Protein AF-A0A9X4EEG0-F1 (afdb_monomer_lite)

Radius of gyration: 18.83 Å; chains: 1; bounding box: 45×30×49 Å

Secondary structure (DSSP, 8-state):
------------HHHHHHHHHHHHTSTT---HHHHHHHHHHHHHHHHHHHHHHHHHHHHHHHHHHTT-S-HHHHHHHHHHHHHHHHHHHHHHHHHHHHTT---

pLDDT: mean 79.24, std 13.48, range [41.09, 96.94]

Sequence (103 aa):
MKKTENFNMRVSPEFTATIDDWRRHQRDIPARAEAIRRLVELALLAEETLPITAQASDFLRKIEKAGLLADALKAEARAIVDAIARLEKALQAVHGAQEGLPD

Foldseek 3Di:
DPDDDDDDDDDDPVVQVVLQVVLVPDPVSDDSVVSVVVVVVVLVVLVVCLVVLVVLLVVLVVCVVVVNDDPVVNVVSVVSNVVSVVSVVVNVVVVVVVVPDDD

Structure (mmCIF, N/CA/C/O backbone):
data_AF-A0A9X4EEG0-F1
#
_entry.id   AF-A0A9X4EEG0-F1
#
loop_
_atom_site.group_PDB
_atom_site.id
_atom_site.type_symbol
_atom_site.label_atom_id
_atom_site.label_alt_id
_atom_site.label_comp_id
_atom_site.label_asym_id
_atom_site.label_entity_id
_atom_site.label_seq_id
_atom_site.pdbx_PDB_ins_code
_atom_site.Cartn_x
_atom_site.Cartn_y
_atom_site.Cartn_z
_atom_site.occupancy
_atom_site.B_iso_or_equiv
_atom_site.auth_seq_id
_atom_site.auth_comp_id
_atom_site.auth_asym_id
_atom_site.auth_atom_id
_atom_site.pdbx_PDB_model_num
ATOM 1 N N . MET A 1 1 ? -7.381 18.031 -21.402 1.00 51.22 1 MET A N 1
ATOM 2 C CA . MET A 1 1 ? -6.410 17.027 -20.906 1.00 51.22 1 MET A CA 1
ATOM 3 C C . MET A 1 1 ? -5.575 17.663 -19.809 1.00 51.22 1 MET A C 1
ATOM 5 O O . MET A 1 1 ? -5.118 18.780 -20.017 1.00 51.22 1 MET A O 1
ATOM 9 N N . LYS A 1 2 ? -5.396 17.004 -18.654 1.00 74.75 2 LYS A N 1
ATOM 10 C CA . LYS A 1 2 ? -4.379 17.434 -17.675 1.00 74.75 2 LYS A CA 1
ATOM 11 C C . LYS A 1 2 ? -2.994 17.290 -18.321 1.00 74.75 2 LYS A C 1
ATOM 13 O O . LYS A 1 2 ? -2.770 16.334 -19.061 1.00 74.75 2 LYS A O 1
ATOM 18 N N . LYS A 1 3 ? -2.103 18.254 -18.085 1.00 83.00 3 LYS A N 1
ATOM 19 C CA . LYS A 1 3 ? -0.733 18.244 -18.617 1.00 83.00 3 LYS A CA 1
ATOM 20 C C . LYS A 1 3 ? 0.032 17.057 -18.018 1.00 83.00 3 LYS A C 1
ATOM 22 O O . LYS A 1 3 ? -0.015 16.854 -16.809 1.00 83.00 3 LYS A O 1
ATOM 27 N N . THR A 1 4 ? 0.708 16.282 -18.860 1.00 85.50 4 THR A N 1
ATOM 28 C CA . THR A 1 4 ? 1.622 15.207 -18.449 1.00 85.50 4 THR A CA 1
ATOM 29 C C . THR A 1 4 ? 3.061 15.654 -18.661 1.00 85.50 4 THR A C 1
ATOM 31 O O . THR A 1 4 ? 3.344 16.349 -19.637 1.00 85.50 4 THR A O 1
ATOM 34 N N . GLU A 1 5 ? 3.967 15.238 -17.782 1.00 89.38 5 GLU A N 1
ATOM 35 C CA . GLU A 1 5 ? 5.389 15.583 -17.858 1.00 89.38 5 GLU A CA 1
ATOM 36 C C . GLU A 1 5 ? 6.254 14.318 -17.856 1.00 89.38 5 GLU A C 1
ATOM 38 O O . GLU A 1 5 ? 5.896 13.311 -17.241 1.00 89.38 5 GLU A O 1
ATOM 43 N N . ASN A 1 6 ? 7.377 14.361 -18.581 1.00 89.81 6 ASN A N 1
ATOM 44 C CA . ASN A 1 6 ? 8.328 13.254 -18.630 1.00 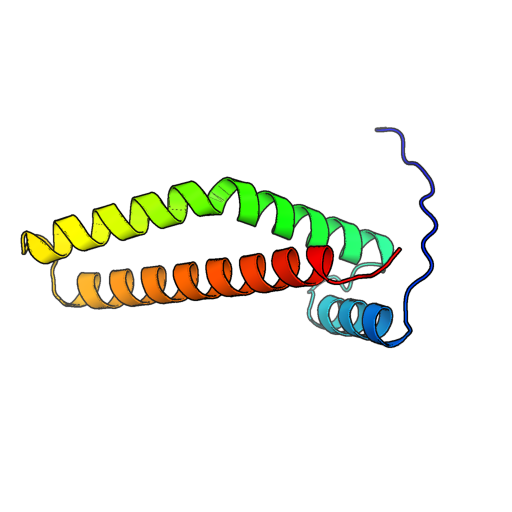89.81 6 ASN A CA 1
ATOM 45 C C . ASN A 1 6 ? 9.212 13.287 -17.383 1.00 89.81 6 ASN A C 1
ATOM 47 O O . ASN A 1 6 ? 9.897 14.277 -17.134 1.00 89.81 6 ASN A O 1
ATOM 51 N N . PHE A 1 7 ? 9.235 12.180 -16.647 1.00 86.81 7 PHE A N 1
ATOM 52 C CA . PHE A 1 7 ? 10.063 11.997 -15.461 1.00 86.81 7 PHE A CA 1
ATOM 53 C C . PHE A 1 7 ? 11.042 10.845 -15.699 1.00 86.81 7 PHE A C 1
ATOM 55 O O . PHE A 1 7 ? 10.628 9.703 -15.896 1.00 86.81 7 PHE A O 1
ATOM 62 N N . ASN A 1 8 ? 12.340 11.153 -15.697 1.00 91.88 8 ASN A N 1
ATOM 63 C CA . ASN A 1 8 ? 13.408 10.173 -15.873 1.00 91.88 8 ASN A CA 1
ATOM 64 C C . ASN A 1 8 ? 14.100 9.923 -14.534 1.00 91.88 8 ASN A C 1
ATOM 66 O O . ASN A 1 8 ? 14.525 10.866 -13.873 1.00 91.88 8 ASN A O 1
ATOM 70 N N . MET A 1 9 ? 14.264 8.653 -14.171 1.00 90.44 9 MET A N 1
ATOM 71 C CA . MET A 1 9 ? 14.897 8.242 -12.921 1.00 90.44 9 MET A CA 1
ATOM 72 C C . MET A 1 9 ? 15.847 7.073 -13.179 1.00 90.44 9 MET A C 1
ATOM 74 O O . MET A 1 9 ? 15.517 6.153 -13.930 1.00 90.44 9 MET A O 1
ATOM 78 N N . ARG A 1 10 ? 17.026 7.105 -12.550 1.00 94.56 10 ARG A N 1
ATOM 79 C CA . ARG A 1 10 ? 17.934 5.955 -12.491 1.00 94.56 10 ARG A CA 1
ATOM 80 C C . ARG A 1 10 ? 17.608 5.145 -11.248 1.00 94.56 10 ARG A C 1
ATOM 82 O O . ARG A 1 10 ? 17.520 5.699 -10.162 1.00 94.56 10 ARG A O 1
ATOM 89 N N . VAL A 1 11 ? 17.433 3.847 -11.429 1.00 93.50 11 VAL A N 1
ATOM 90 C CA . VAL A 1 11 ? 17.070 2.904 -10.372 1.00 93.50 11 VAL A CA 1
ATOM 91 C C . VAL A 1 11 ? 17.827 1.607 -10.568 1.00 93.50 11 VAL A C 1
ATOM 93 O O . VAL A 1 11 ? 18.312 1.325 -11.667 1.00 93.50 11 VAL A O 1
ATOM 96 N N . SER A 1 12 ? 17.917 0.819 -9.504 1.00 96.44 12 SER A N 1
ATOM 97 C CA . SER A 1 12 ? 18.527 -0.498 -9.584 1.00 96.44 12 SER A CA 1
ATOM 98 C C . SER A 1 12 ? 17.637 -1.478 -10.373 1.00 96.44 12 SER A C 1
ATOM 100 O O . SER A 1 12 ? 16.412 -1.294 -10.447 1.00 96.44 12 SER A O 1
ATOM 102 N N . PRO A 1 13 ? 18.219 -2.538 -10.959 1.00 95.38 13 PRO A N 1
ATOM 103 C CA . PRO A 1 13 ? 17.447 -3.603 -11.594 1.00 95.38 13 PRO A CA 1
ATOM 104 C C . PRO A 1 13 ? 16.429 -4.249 -10.642 1.00 95.38 13 PRO A C 1
ATOM 106 O O . PRO A 1 13 ? 15.297 -4.521 -11.040 1.00 95.38 13 PRO A O 1
ATOM 109 N N . GLU A 1 14 ? 16.785 -4.425 -9.371 1.00 96.62 14 GLU A N 1
ATOM 110 C CA . GLU A 1 14 ? 15.947 -5.056 -8.342 1.00 96.62 14 GLU A CA 1
ATOM 111 C C . GLU A 1 14 ? 14.696 -4.223 -8.043 1.00 96.62 14 GLU A C 1
ATOM 113 O O . GLU A 1 14 ? 13.594 -4.763 -7.908 1.00 96.62 14 GLU A O 1
ATOM 118 N N . PHE A 1 15 ? 14.833 -2.895 -8.013 1.00 94.56 15 PHE A N 1
ATOM 119 C CA . PHE A 1 15 ? 13.688 -1.996 -7.892 1.00 94.56 15 PHE A CA 1
ATOM 120 C C . PHE A 1 15 ? 12.727 -2.166 -9.076 1.00 94.56 15 PHE A C 1
ATOM 122 O O . PHE A 1 15 ? 11.515 -2.299 -8.892 1.00 94.56 15 PHE A O 1
ATOM 129 N N . THR A 1 16 ? 13.256 -2.230 -10.304 1.00 95.25 16 THR A N 1
ATOM 130 C CA . THR A 1 16 ? 12.409 -2.443 -11.489 1.00 95.25 16 THR A CA 1
ATOM 131 C C . THR A 1 16 ? 11.738 -3.813 -11.493 1.00 95.25 16 THR A C 1
ATOM 133 O O . THR A 1 16 ? 10.561 -3.896 -11.846 1.00 95.25 16 THR A O 1
ATOM 136 N N . ALA A 1 17 ? 12.437 -4.856 -11.038 1.00 95.94 17 ALA A N 1
ATOM 137 C CA . ALA A 1 17 ? 11.878 -6.193 -10.880 1.00 95.94 17 ALA A CA 1
ATOM 138 C C . ALA A 1 17 ? 10.722 -6.192 -9.874 1.00 95.94 17 ALA A C 1
ATOM 140 O O . ALA A 1 17 ? 9.660 -6.723 -10.170 1.00 95.94 17 ALA A O 1
ATOM 141 N N . THR A 1 18 ? 10.866 -5.496 -8.745 1.00 96.50 18 THR A N 1
ATOM 142 C CA . THR A 1 18 ? 9.812 -5.387 -7.722 1.00 96.50 18 THR A CA 1
ATOM 143 C C . THR A 1 18 ? 8.518 -4.782 -8.288 1.00 96.50 18 THR A C 1
ATOM 145 O O . THR A 1 18 ? 7.424 -5.301 -8.055 1.00 96.50 18 THR A O 1
ATOM 148 N N . ILE A 1 19 ? 8.625 -3.715 -9.090 1.00 96.06 19 ILE A N 1
ATOM 149 C CA . ILE A 1 19 ? 7.464 -3.111 -9.770 1.00 96.06 19 ILE A CA 1
ATOM 150 C C . ILE A 1 19 ? 6.875 -4.075 -10.803 1.00 96.06 19 ILE A C 1
ATOM 152 O O . ILE A 1 19 ? 5.653 -4.209 -10.917 1.00 96.06 19 ILE A O 1
ATOM 156 N N . ASP A 1 20 ? 7.734 -4.743 -11.573 1.00 96.31 20 ASP A N 1
ATOM 157 C CA . ASP A 1 20 ? 7.301 -5.688 -12.595 1.00 96.31 20 ASP A CA 1
ATOM 158 C C . ASP A 1 20 ? 6.636 -6.930 -11.980 1.00 96.31 20 ASP A C 1
ATOM 160 O O . ASP A 1 20 ? 5.736 -7.506 -12.589 1.00 96.31 20 ASP A O 1
ATOM 164 N N . ASP A 1 21 ? 7.020 -7.339 -10.778 1.00 96.94 21 ASP A N 1
ATOM 165 C CA . ASP A 1 21 ? 6.388 -8.423 -10.030 1.00 96.94 21 ASP A CA 1
ATOM 166 C C . ASP A 1 21 ? 5.010 -7.994 -9.533 1.00 96.94 21 ASP A C 1
ATOM 168 O O . ASP A 1 21 ? 4.021 -8.691 -9.761 1.00 96.94 21 ASP A O 1
ATOM 172 N N . TRP A 1 22 ? 4.906 -6.805 -8.936 1.00 96.38 22 TRP A N 1
ATOM 173 C CA . TRP A 1 22 ? 3.626 -6.262 -8.486 1.00 96.38 22 TRP A CA 1
ATOM 174 C C . TRP A 1 22 ? 2.624 -6.099 -9.637 1.00 96.38 22 TRP A C 1
ATOM 176 O O . TRP A 1 22 ? 1.464 -6.505 -9.513 1.00 96.38 22 TRP A O 1
ATOM 186 N N . ARG A 1 23 ? 3.062 -5.564 -10.789 1.00 96.44 23 ARG A N 1
ATOM 187 C CA . ARG A 1 23 ? 2.166 -5.307 -11.930 1.00 96.44 23 ARG A CA 1
ATOM 188 C C . ARG A 1 23 ? 1.606 -6.600 -12.543 1.00 96.44 23 ARG A C 1
ATOM 190 O O . ARG A 1 23 ? 0.498 -6.576 -13.068 1.00 96.44 23 ARG A O 1
ATOM 197 N N . ARG A 1 24 ? 2.341 -7.723 -12.473 1.00 95.25 24 ARG A N 1
ATOM 198 C CA . ARG A 1 24 ? 1.903 -9.037 -12.998 1.00 95.25 24 ARG A CA 1
ATOM 199 C C . ARG A 1 24 ? 0.699 -9.611 -12.258 1.00 95.25 24 ARG A C 1
ATOM 201 O O . ARG A 1 24 ? -0.025 -10.417 -12.828 1.00 95.25 24 ARG A O 1
ATOM 208 N N . HIS A 1 25 ? 0.476 -9.177 -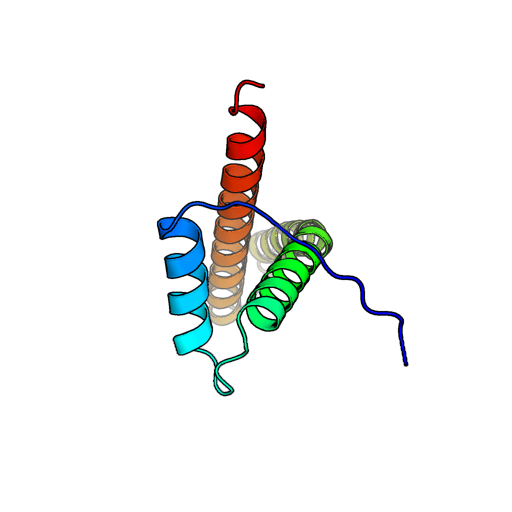11.023 1.00 93.38 25 HIS A N 1
ATOM 209 C CA . HIS A 1 25 ? -0.663 -9.598 -10.211 1.00 93.38 25 HIS A CA 1
ATOM 210 C C . HIS A 1 25 ? -1.886 -8.680 -10.374 1.00 93.38 25 HIS A C 1
ATOM 212 O O . HIS A 1 25 ? -2.930 -8.940 -9.781 1.00 93.38 25 HIS A O 1
ATOM 218 N N . GLN A 1 26 ? -1.781 -7.612 -11.172 1.00 92.31 26 GLN A N 1
ATOM 219 C CA . GLN A 1 26 ? -2.896 -6.706 -11.436 1.00 92.31 26 GLN A CA 1
ATOM 220 C C . GLN A 1 26 ? -3.742 -7.232 -12.591 1.00 92.31 26 GLN A C 1
ATOM 222 O O . GLN A 1 26 ? -3.216 -7.721 -13.589 1.00 92.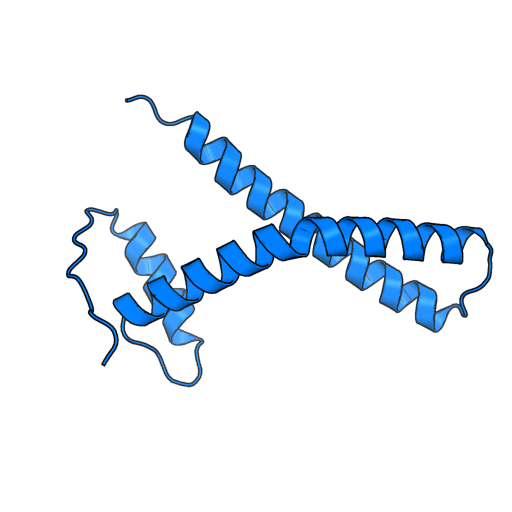31 26 GLN A O 1
ATOM 227 N N . ARG A 1 27 ? -5.062 -7.068 -12.485 1.00 90.12 27 ARG A N 1
ATOM 228 C CA . ARG A 1 27 ? -6.028 -7.563 -13.477 1.00 90.12 27 ARG A CA 1
ATOM 229 C C . ARG A 1 27 ? -5.756 -7.054 -14.898 1.00 90.12 27 ARG A C 1
ATOM 231 O O . ARG A 1 27 ? -6.002 -7.780 -15.854 1.00 90.12 27 ARG A O 1
ATOM 238 N N . ASP A 1 28 ? -5.301 -5.813 -15.027 1.00 92.00 28 ASP A N 1
ATOM 239 C CA . ASP A 1 28 ? -5.057 -5.126 -16.297 1.00 92.00 28 ASP A CA 1
ATOM 240 C C . ASP A 1 28 ? -3.576 -5.074 -16.704 1.00 92.00 28 ASP A C 1
ATOM 242 O O . ASP A 1 28 ? -3.277 -4.587 -17.790 1.00 92.00 28 ASP A O 1
ATOM 246 N N . ILE A 1 29 ? -2.664 -5.578 -15.860 1.00 94.75 29 ILE A N 1
ATOM 247 C CA . ILE A 1 29 ? -1.201 -5.569 -16.049 1.00 94.75 29 ILE A CA 1
ATOM 248 C C . ILE A 1 29 ? -0.706 -4.201 -16.570 1.00 94.75 29 ILE A C 1
ATOM 250 O O . ILE A 1 29 ? -0.317 -4.067 -17.735 1.00 94.75 29 ILE A O 1
ATOM 254 N N . PRO A 1 30 ? -0.721 -3.155 -15.725 1.00 94.69 30 PRO A N 1
ATOM 255 C CA . PRO A 1 30 ? -0.452 -1.794 -16.167 1.00 94.69 30 PRO A CA 1
ATOM 256 C C . PRO A 1 30 ? 0.978 -1.626 -16.698 1.00 94.69 30 PRO A C 1
ATOM 258 O O . PRO A 1 30 ? 1.916 -2.314 -16.284 1.00 94.69 30 PRO A O 1
ATOM 261 N N . ALA A 1 31 ? 1.166 -0.642 -17.581 1.00 95.31 31 ALA A N 1
ATOM 262 C CA . ALA A 1 31 ? 2.499 -0.198 -17.982 1.00 95.31 31 ALA A CA 1
ATOM 263 C C . ALA A 1 31 ? 3.297 0.285 -16.759 1.00 95.31 31 ALA A C 1
ATOM 265 O O . ALA A 1 31 ? 2.726 0.785 -15.794 1.00 95.31 31 ALA A O 1
ATOM 266 N N . ARG A 1 32 ? 4.632 0.204 -16.806 1.00 93.88 32 ARG A N 1
ATOM 267 C CA . ARG A 1 32 ? 5.486 0.500 -15.640 1.00 93.88 32 ARG A CA 1
ATOM 268 C C . ARG A 1 32 ? 5.253 1.895 -15.046 1.00 93.88 32 ARG A C 1
ATOM 270 O O . ARG A 1 32 ? 5.168 2.024 -13.833 1.00 93.88 32 ARG A O 1
ATOM 277 N N . ALA A 1 33 ? 5.101 2.920 -15.885 1.00 93.25 33 ALA A N 1
ATOM 278 C CA . ALA A 1 33 ? 4.815 4.281 -15.422 1.00 93.25 33 ALA A CA 1
ATO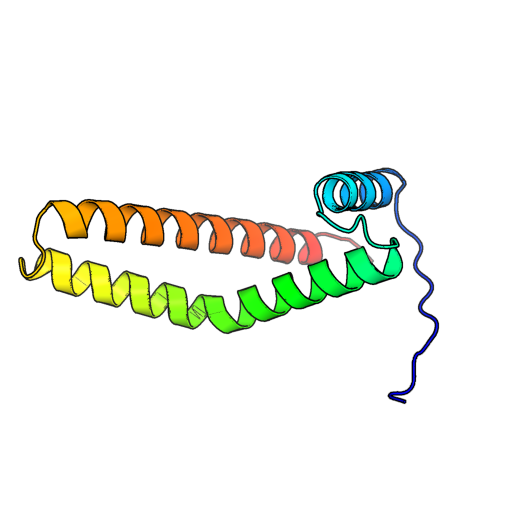M 279 C C . ALA A 1 33 ? 3.469 4.381 -14.682 1.00 93.25 33 ALA A C 1
ATOM 281 O O . ALA A 1 33 ? 3.355 5.091 -13.688 1.00 93.25 33 ALA A O 1
ATOM 282 N N . GLU A 1 34 ? 2.464 3.638 -15.143 1.00 94.69 34 GLU A N 1
ATOM 283 C CA . GLU A 1 34 ? 1.154 3.571 -14.498 1.00 94.69 34 GLU A CA 1
ATOM 284 C C . GLU A 1 34 ? 1.204 2.746 -13.207 1.00 94.69 34 GLU A C 1
ATOM 286 O O . GLU A 1 34 ? 0.621 3.143 -12.205 1.00 94.69 34 GLU A O 1
ATOM 291 N N . ALA A 1 35 ? 1.964 1.649 -13.186 1.00 95.62 35 ALA A N 1
ATOM 292 C CA . ALA A 1 35 ? 2.204 0.880 -11.969 1.00 95.62 35 ALA A CA 1
ATOM 293 C C . ALA A 1 35 ? 2.854 1.747 -10.879 1.00 95.62 35 ALA A C 1
ATOM 295 O O . ALA A 1 35 ? 2.388 1.754 -9.745 1.00 95.62 35 ALA A O 1
ATOM 296 N N . ILE A 1 36 ? 3.878 2.531 -11.240 1.00 95.00 36 ILE A N 1
ATOM 297 C CA . ILE A 1 36 ? 4.530 3.477 -10.326 1.00 95.00 36 ILE A CA 1
ATOM 298 C C . ILE A 1 36 ? 3.529 4.522 -9.829 1.00 95.00 36 ILE A C 1
ATOM 300 O O . ILE A 1 36 ? 3.461 4.752 -8.627 1.00 95.00 36 ILE A O 1
ATOM 304 N N . ARG A 1 37 ? 2.722 5.117 -10.718 1.00 93.00 37 ARG A N 1
ATOM 305 C CA . ARG A 1 37 ? 1.693 6.092 -10.324 1.00 93.00 37 ARG A CA 1
ATOM 306 C C . ARG A 1 37 ? 0.735 5.510 -9.284 1.00 93.00 37 ARG A C 1
ATOM 308 O O . ARG A 1 37 ? 0.567 6.112 -8.231 1.00 93.00 37 ARG A O 1
ATOM 315 N N . ARG A 1 38 ? 0.176 4.324 -9.542 1.00 94.94 38 ARG A N 1
ATOM 316 C CA . ARG A 1 38 ? -0.745 3.648 -8.613 1.00 94.94 38 ARG A CA 1
ATOM 317 C C . ARG A 1 38 ? -0.087 3.346 -7.272 1.00 94.94 38 ARG A C 1
ATOM 319 O O . ARG A 1 38 ? -0.692 3.570 -6.233 1.00 94.94 38 ARG A O 1
ATOM 326 N N . LEU A 1 39 ? 1.149 2.847 -7.286 1.00 94.69 39 LEU A N 1
ATOM 327 C CA . LEU A 1 39 ? 1.896 2.556 -6.062 1.00 94.69 39 LEU A CA 1
ATOM 328 C C . LEU A 1 39 ? 2.151 3.822 -5.232 1.00 94.69 39 LEU A C 1
ATOM 330 O O . LEU A 1 39 ? 1.982 3.790 -4.017 1.00 94.69 39 LEU A O 1
ATOM 334 N N . VAL A 1 40 ? 2.501 4.938 -5.878 1.00 93.38 40 VAL A N 1
ATOM 335 C CA . VAL A 1 40 ? 2.683 6.237 -5.211 1.00 93.38 40 VAL A CA 1
ATOM 336 C C . VAL A 1 40 ? 1.362 6.752 -4.638 1.00 93.38 40 VAL A C 1
ATOM 338 O O . VAL A 1 40 ? 1.323 7.158 -3.482 1.00 93.38 40 VAL A O 1
ATOM 341 N N . GLU A 1 41 ? 0.269 6.696 -5.400 1.00 92.50 41 GLU A N 1
ATOM 342 C CA . GLU A 1 41 ? -1.059 7.112 -4.925 1.00 92.50 41 GLU A CA 1
ATOM 343 C C . GLU A 1 41 ? -1.527 6.278 -3.723 1.00 92.50 41 GLU A C 1
ATOM 345 O O . GLU A 1 41 ? -2.034 6.834 -2.752 1.00 92.50 41 GLU A O 1
ATOM 350 N N . LEU A 1 42 ? -1.303 4.960 -3.746 1.00 88.81 42 LEU A N 1
ATOM 351 C CA . LEU A 1 42 ? -1.601 4.078 -2.615 1.00 88.81 42 LEU A CA 1
ATOM 352 C C . LEU A 1 42 ? -0.766 4.423 -1.378 1.00 88.81 42 LEU A C 1
ATOM 354 O O . LEU A 1 42 ? -1.296 4.398 -0.270 1.00 88.81 42 LEU A O 1
ATOM 358 N N . ALA A 1 43 ? 0.517 4.745 -1.554 1.00 86.81 43 ALA A N 1
ATOM 359 C CA . ALA A 1 43 ? 1.386 5.138 -0.450 1.00 86.81 43 ALA A CA 1
ATOM 360 C C . ALA A 1 43 ? 0.940 6.466 0.182 1.00 86.81 43 ALA A C 1
ATOM 362 O O . ALA A 1 43 ? 0.827 6.545 1.403 1.00 86.81 43 ALA A O 1
ATOM 363 N N . LEU A 1 44 ? 0.612 7.471 -0.638 1.00 87.50 44 LEU A N 1
ATOM 364 C CA . LEU A 1 44 ? 0.116 8.768 -0.167 1.00 87.50 44 LEU A CA 1
ATOM 365 C C . LEU A 1 44 ? -1.231 8.636 0.554 1.00 87.50 44 LEU A C 1
ATOM 367 O O . LEU A 1 44 ? -1.420 9.206 1.626 1.00 87.50 44 LEU A O 1
ATOM 371 N N . LEU A 1 45 ? -2.152 7.838 0.004 1.00 84.38 45 LEU A N 1
ATOM 372 C CA . LEU A 1 45 ? -3.432 7.559 0.654 1.00 84.38 45 LEU A CA 1
ATOM 373 C C . LEU A 1 45 ? -3.228 6.848 1.995 1.00 84.38 45 LEU A C 1
ATOM 375 O O . LEU A 1 45 ? -3.916 7.158 2.968 1.00 84.38 45 LEU A O 1
ATOM 379 N N . ALA A 1 46 ? -2.295 5.895 2.058 1.00 80.69 46 ALA A N 1
ATOM 380 C CA . ALA A 1 46 ? -1.968 5.218 3.303 1.00 80.69 46 ALA A CA 1
ATOM 381 C C . ALA A 1 46 ? -1.451 6.217 4.345 1.00 80.69 46 ALA A C 1
ATOM 383 O O . ALA A 1 46 ? -1.965 6.219 5.457 1.00 80.69 46 ALA A O 1
ATOM 384 N N . GLU A 1 47 ? -0.520 7.103 3.986 1.00 77.81 47 GLU A N 1
ATOM 385 C CA . GLU A 1 47 ? 0.007 8.138 4.885 1.00 77.81 47 GLU A CA 1
ATOM 386 C C . GLU A 1 47 ? -1.090 9.074 5.424 1.00 77.81 47 GLU A C 1
ATOM 388 O O . GLU A 1 47 ? -1.141 9.326 6.627 1.00 77.81 47 GLU A O 1
ATOM 393 N N . GLU A 1 48 ? -2.022 9.518 4.574 1.00 81.00 48 GLU A N 1
ATOM 394 C CA . GLU A 1 48 ? -3.161 10.353 4.989 1.00 81.00 48 GLU A CA 1
ATOM 395 C C . GLU A 1 48 ? -4.141 9.602 5.907 1.00 81.00 48 GLU A C 1
ATOM 397 O O . GLU A 1 48 ? -4.685 10.165 6.860 1.00 81.00 48 GLU A O 1
ATOM 402 N N . THR A 1 49 ? -4.372 8.318 5.632 1.00 76.12 49 THR A N 1
ATOM 403 C CA . THR A 1 49 ? -5.386 7.517 6.335 1.00 76.12 49 THR A CA 1
ATOM 404 C C . THR A 1 49 ? -4.846 6.900 7.628 1.00 76.12 49 THR A C 1
ATOM 406 O O . THR A 1 49 ? -5.619 6.598 8.542 1.00 76.12 49 THR A O 1
ATOM 409 N N . LEU A 1 50 ? -3.524 6.746 7.749 1.00 69.12 50 LEU A N 1
ATOM 410 C CA . LEU A 1 50 ? -2.853 6.150 8.903 1.00 69.12 50 LEU A CA 1
ATOM 411 C C . LEU A 1 50 ? -3.276 6.778 10.251 1.00 69.12 50 LEU A C 1
ATOM 413 O O . LEU A 1 50 ? -3.691 6.034 11.146 1.00 69.12 50 LEU A O 1
ATOM 417 N N . PRO A 1 51 ? -3.286 8.116 10.421 1.00 68.00 51 PRO A N 1
ATOM 418 C CA . PRO A 1 51 ? -3.733 8.748 11.664 1.00 68.00 51 PRO A CA 1
ATOM 419 C C . PRO A 1 51 ? -5.182 8.406 12.034 1.00 68.00 51 PRO A C 1
ATOM 421 O O . PRO A 1 51 ? -5.497 8.213 13.209 1.00 68.00 51 PRO A O 1
ATOM 424 N N . ILE A 1 52 ? -6.064 8.289 11.037 1.00 68.62 52 ILE A N 1
ATOM 425 C CA . ILE A 1 52 ? -7.471 7.921 11.237 1.00 68.62 52 ILE A CA 1
ATOM 426 C C . ILE A 1 52 ? -7.565 6.455 11.671 1.00 68.62 52 ILE A C 1
ATOM 428 O O . ILE A 1 52 ? -8.338 6.120 12.568 1.00 68.62 52 ILE A O 1
ATOM 432 N N . THR A 1 53 ? -6.743 5.576 11.094 1.00 65.19 53 THR A N 1
ATOM 433 C CA . THR A 1 53 ? -6.696 4.163 11.489 1.00 65.19 53 THR A CA 1
ATOM 434 C C . THR A 1 53 ? -6.139 3.953 12.898 1.00 65.19 53 THR A C 1
ATOM 436 O O . THR A 1 53 ? -6.680 3.133 13.643 1.00 65.19 53 THR A O 1
ATOM 439 N N . ALA A 1 54 ? -5.145 4.741 13.316 1.00 66.19 54 ALA A N 1
ATOM 440 C CA . ALA A 1 54 ? -4.643 4.745 14.689 1.00 66.19 54 ALA A CA 1
ATOM 441 C C . ALA A 1 54 ? -5.728 5.203 15.680 1.00 66.19 54 ALA A C 1
ATOM 443 O O . ALA A 1 54 ? -5.980 4.544 16.690 1.00 66.19 54 ALA A O 1
ATOM 444 N N . GLN A 1 55 ? -6.451 6.279 15.349 1.00 68.75 55 GLN A N 1
ATOM 445 C CA . GLN A 1 55 ? -7.577 6.761 16.156 1.00 68.75 55 GLN A CA 1
ATOM 446 C C . GLN A 1 55 ? -8.718 5.736 16.241 1.00 68.75 55 GLN A C 1
ATOM 448 O O . GLN A 1 55 ? -9.281 5.526 17.318 1.00 68.75 55 GLN A O 1
ATOM 453 N N . ALA A 1 56 ? -9.043 5.064 15.134 1.00 69.81 56 ALA A N 1
ATOM 454 C CA . ALA A 1 56 ? -10.045 4.001 15.104 1.00 69.81 56 ALA A CA 1
ATOM 455 C C . ALA A 1 56 ? -9.621 2.795 15.959 1.00 69.81 56 ALA A C 1
ATOM 457 O O . ALA A 1 56 ? -10.440 2.249 16.698 1.00 69.81 56 ALA A O 1
ATOM 458 N N . SER A 1 57 ? -8.342 2.416 15.919 1.00 66.25 57 SER A N 1
ATOM 459 C CA . SER A 1 57 ? -7.767 1.359 16.760 1.00 66.25 57 SER A CA 1
ATOM 460 C C . SER A 1 57 ? -7.904 1.677 18.253 1.00 66.25 57 SER A C 1
ATOM 462 O O . SER A 1 57 ? -8.423 0.865 19.027 1.00 66.25 57 SER A O 1
ATOM 464 N N . ASP A 1 58 ? -7.537 2.894 18.658 1.00 74.88 58 ASP A N 1
ATOM 465 C CA . ASP A 1 58 ? -7.685 3.351 20.040 1.00 74.88 58 ASP A CA 1
ATOM 466 C C . ASP A 1 58 ? -9.148 3.395 20.486 1.00 74.88 58 ASP A C 1
ATOM 468 O O . ASP A 1 58 ? -9.472 3.055 21.631 1.00 74.88 58 ASP A O 1
ATOM 472 N N . PHE A 1 59 ? -10.050 3.790 19.588 1.00 72.62 59 PHE A N 1
ATOM 473 C CA . PHE A 1 59 ? -11.484 3.800 19.844 1.00 72.62 59 PHE A CA 1
ATOM 474 C C . PHE A 1 59 ? -12.043 2.385 20.043 1.00 72.62 59 PHE A C 1
ATOM 476 O O . PHE A 1 59 ? -12.703 2.126 21.051 1.00 72.62 59 PHE A O 1
ATOM 483 N N . LEU A 1 60 ? -11.719 1.444 19.152 1.00 70.75 60 LEU A N 1
ATOM 484 C CA . LEU A 1 60 ? -12.131 0.043 19.275 1.00 70.75 60 LEU A CA 1
ATOM 485 C C . LEU A 1 60 ? -11.616 -0.582 20.577 1.00 70.75 60 LEU A C 1
ATOM 487 O O . LEU A 1 60 ? -12.373 -1.240 21.291 1.00 70.75 60 LEU A O 1
ATOM 491 N N . ARG A 1 61 ? -10.366 -0.292 20.955 1.00 72.00 61 ARG A N 1
ATOM 492 C CA . ARG A 1 61 ? -9.770 -0.747 22.220 1.00 72.00 61 ARG A CA 1
ATOM 493 C C . ARG A 1 61 ? -10.497 -0.196 23.450 1.00 72.00 61 ARG A C 1
ATOM 495 O O . ARG A 1 61 ? -10.609 -0.889 24.462 1.00 72.00 61 ARG A O 1
ATOM 502 N N . LYS A 1 62 ? -10.990 1.047 23.394 1.00 77.25 62 LYS A N 1
ATOM 503 C CA . LYS A 1 62 ? -11.814 1.639 24.465 1.00 77.25 62 LYS A CA 1
ATOM 504 C C . LYS A 1 62 ? -13.168 0.936 24.583 1.00 77.25 62 LYS A C 1
ATOM 506 O O . LYS A 1 62 ? -13.575 0.631 25.701 1.00 77.25 62 LYS A O 1
ATOM 511 N N . ILE A 1 63 ? -13.828 0.636 23.462 1.00 74.44 63 ILE A N 1
ATOM 512 C CA . ILE A 1 63 ? -15.102 -0.104 23.443 1.00 74.44 63 ILE A CA 1
ATOM 513 C C . ILE A 1 63 ? -14.916 -1.530 23.982 1.00 74.44 63 ILE A C 1
ATOM 515 O O . ILE A 1 63 ? -15.732 -1.997 24.778 1.00 74.44 63 ILE A O 1
ATOM 519 N N . GLU A 1 64 ? -13.830 -2.209 23.601 1.00 73.38 64 GLU A N 1
ATOM 520 C CA . GLU A 1 64 ? -13.503 -3.552 24.094 1.00 73.38 64 GLU A CA 1
ATOM 521 C C . GLU A 1 64 ? -13.335 -3.558 25.615 1.00 73.38 64 GLU A C 1
ATOM 523 O O . GLU A 1 64 ? -13.975 -4.355 26.302 1.00 73.38 64 GLU A O 1
ATOM 528 N N . LYS A 1 65 ? -12.548 -2.618 26.156 1.00 76.62 65 LYS A N 1
ATOM 529 C CA . LYS A 1 65 ? -12.372 -2.453 27.609 1.00 76.62 65 LYS A CA 1
ATOM 530 C C . LYS A 1 65 ? -13.673 -2.118 28.338 1.0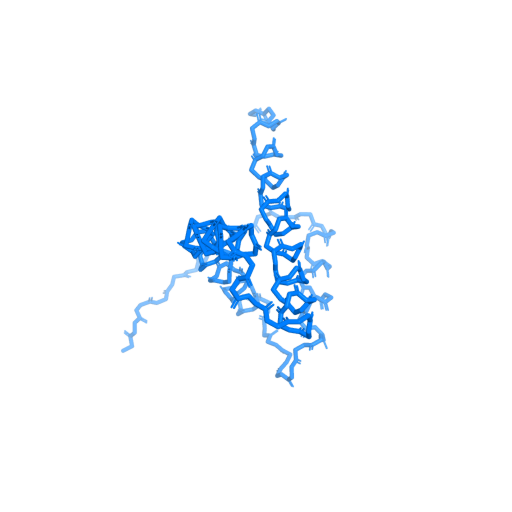0 76.62 65 LYS A C 1
ATOM 532 O O . LYS A 1 65 ? -13.818 -2.489 29.497 1.00 76.62 65 LYS A O 1
ATOM 537 N N . ALA A 1 66 ? -14.603 -1.431 27.679 1.00 79.69 66 ALA A N 1
ATOM 538 C CA . ALA A 1 66 ? -15.920 -1.125 28.229 1.00 79.69 66 ALA A CA 1
ATOM 539 C C . ALA A 1 66 ? -16.882 -2.331 28.216 1.00 79.69 66 ALA A C 1
ATOM 541 O O . ALA A 1 66 ? -17.988 -2.223 28.737 1.00 79.69 66 ALA A O 1
ATOM 542 N N . GLY A 1 67 ? -16.491 -3.470 27.626 1.00 79.12 67 GLY A N 1
ATOM 543 C CA . GLY A 1 67 ? -17.327 -4.671 27.547 1.00 79.12 67 GLY A CA 1
ATOM 544 C C . GLY A 1 67 ? -18.509 -4.545 26.580 1.00 79.12 67 GLY A C 1
ATOM 545 O O . GLY A 1 67 ? -19.442 -5.336 26.652 1.00 79.12 67 GLY A O 1
ATOM 546 N N . LEU A 1 68 ? -18.479 -3.564 25.674 1.00 73.19 68 LEU A N 1
ATOM 547 C CA . LEU A 1 68 ? -19.600 -3.213 24.790 1.00 73.19 68 LEU A CA 1
ATOM 548 C C . LEU A 1 68 ? -19.615 -3.988 23.457 1.00 73.19 68 LEU A C 1
ATOM 550 O O . LEU A 1 68 ? -20.466 -3.737 22.608 1.00 73.19 68 LEU A O 1
ATOM 554 N N . LEU A 1 69 ? -18.676 -4.917 23.252 1.00 69.81 69 LEU A N 1
ATOM 555 C CA . LEU A 1 69 ? -18.553 -5.721 22.032 1.00 69.81 69 LEU A CA 1
ATOM 556 C C . LEU A 1 69 ? -18.964 -7.174 22.284 1.00 69.81 69 LEU A C 1
ATOM 558 O O . LEU A 1 69 ? -18.499 -7.799 23.238 1.00 69.81 69 LEU A O 1
ATOM 562 N N . ALA A 1 70 ? -19.765 -7.733 21.376 1.00 76.75 70 ALA A N 1
ATOM 563 C CA . ALA A 1 70 ? -19.948 -9.178 21.278 1.00 76.75 70 ALA A CA 1
ATOM 564 C C . ALA A 1 70 ? -18.630 -9.853 20.852 1.00 76.75 70 ALA A C 1
ATOM 566 O O . ALA A 1 70 ? -17.840 -9.267 20.110 1.00 76.75 70 ALA A O 1
ATOM 567 N N . ASP A 1 71 ? -18.393 -11.090 21.286 1.00 75.75 71 ASP A N 1
ATOM 568 C CA . ASP A 1 71 ? -17.088 -11.751 21.122 1.00 75.75 71 ASP A CA 1
ATOM 569 C C . ASP A 1 71 ? -16.675 -11.964 19.656 1.00 75.75 71 ASP A C 1
ATOM 571 O O . ASP A 1 71 ? -15.499 -11.821 19.324 1.00 75.75 71 ASP A O 1
ATOM 575 N N . ALA A 1 72 ? -17.637 -12.196 18.756 1.00 65.25 72 ALA A N 1
ATOM 576 C CA . ALA A 1 72 ? -17.378 -12.263 17.315 1.00 65.25 72 ALA A CA 1
ATOM 577 C C . ALA A 1 72 ? -16.838 -10.931 16.758 1.00 65.25 72 ALA A C 1
ATOM 579 O O . ALA A 1 72 ? -15.878 -10.914 15.992 1.00 65.25 72 ALA A O 1
ATOM 580 N N . LEU A 1 73 ? -17.396 -9.804 17.212 1.00 69.12 73 LEU A N 1
ATOM 581 C CA . LEU A 1 73 ? -16.994 -8.472 16.760 1.00 69.12 73 LEU A CA 1
ATOM 582 C C . LEU A 1 73 ? -15.648 -8.039 17.371 1.00 69.12 73 LEU A C 1
ATOM 584 O O . LEU A 1 73 ? -14.891 -7.314 16.729 1.00 69.12 73 LEU A O 1
ATOM 588 N N . LYS A 1 74 ? -15.298 -8.527 18.574 1.00 70.88 74 LYS A N 1
ATOM 589 C CA . LYS A 1 74 ? -13.954 -8.333 19.156 1.00 70.88 74 LYS A CA 1
ATOM 590 C C . LYS A 1 74 ? -12.865 -8.976 18.296 1.00 70.88 74 LYS A C 1
ATOM 592 O O . LYS A 1 74 ? -11.829 -8.356 18.071 1.00 70.88 74 LYS A O 1
ATOM 597 N N . ALA A 1 75 ? -13.094 -10.198 17.811 1.00 71.00 75 ALA A N 1
ATOM 598 C CA . ALA A 1 75 ? -12.119 -10.919 16.994 1.00 71.00 75 ALA A CA 1
ATOM 599 C C . ALA A 1 75 ? -11.837 -10.199 15.663 1.00 71.00 75 ALA A C 1
ATOM 601 O O . ALA A 1 75 ? -10.677 -10.039 15.278 1.00 71.00 75 ALA A O 1
ATOM 602 N N . GLU A 1 76 ? -12.882 -9.699 14.999 1.00 70.69 76 GLU A N 1
ATOM 603 C CA . GLU A 1 76 ? -12.743 -8.912 13.768 1.00 70.69 76 GLU A CA 1
ATOM 604 C C . GLU A 1 76 ? -12.046 -7.568 14.016 1.00 70.69 76 GLU A C 1
ATOM 606 O O . GLU A 1 76 ? -11.097 -7.221 13.309 1.00 70.69 76 GLU A O 1
ATOM 611 N N . ALA A 1 77 ? -12.447 -6.842 15.067 1.00 70.19 77 ALA A N 1
ATOM 612 C CA . ALA A 1 77 ? -11.801 -5.591 15.459 1.00 70.19 77 ALA A CA 1
ATOM 613 C C . ALA A 1 77 ? -10.302 -5.793 15.733 1.00 70.19 77 ALA A C 1
ATOM 615 O O . ALA A 1 77 ? -9.472 -4.995 15.293 1.00 70.19 77 ALA A O 1
ATOM 616 N N . ARG A 1 78 ? -9.936 -6.894 16.400 1.00 71.50 78 ARG A N 1
ATOM 617 C CA . ARG A 1 78 ? -8.540 -7.233 16.682 1.00 71.50 78 ARG A CA 1
ATOM 618 C C . ARG A 1 78 ? -7.727 -7.456 15.407 1.00 71.50 78 ARG A C 1
ATOM 620 O O . ARG A 1 78 ? -6.625 -6.921 15.294 1.00 71.50 78 ARG A O 1
ATOM 627 N N . ALA A 1 79 ? -8.277 -8.192 14.442 1.00 73.25 79 ALA A N 1
ATOM 628 C CA . ALA A 1 79 ? -7.614 -8.454 13.166 1.00 73.25 79 ALA A CA 1
ATOM 629 C C . ALA A 1 79 ? -7.336 -7.162 12.376 1.00 73.25 79 ALA A C 1
ATOM 631 O O . ALA A 1 79 ? -6.260 -7.016 11.791 1.00 73.25 79 ALA A O 1
ATOM 632 N N . ILE A 1 80 ? -8.278 -6.213 12.400 1.00 72.00 80 ILE A N 1
ATOM 633 C CA . ILE A 1 80 ? -8.132 -4.898 11.760 1.00 72.00 80 ILE A CA 1
ATOM 634 C C . ILE A 1 80 ? -7.008 -4.094 12.428 1.00 72.00 80 ILE A C 1
ATOM 636 O O . ILE A 1 80 ? -6.119 -3.595 11.738 1.00 72.00 80 ILE A O 1
ATOM 640 N N . VAL A 1 81 ? -6.993 -4.024 13.763 1.00 73.88 81 VAL A N 1
ATOM 641 C CA . VAL A 1 81 ? -5.943 -3.328 14.530 1.00 73.88 81 VAL A CA 1
ATOM 642 C C . VAL A 1 81 ? -4.553 -3.900 14.235 1.00 73.88 81 VAL A C 1
ATOM 644 O O . VAL A 1 81 ? -3.612 -3.149 13.977 1.00 73.88 81 VAL A O 1
ATOM 647 N N . ASP A 1 82 ? -4.420 -5.227 14.211 1.00 75.62 82 ASP A N 1
ATOM 648 C CA . ASP A 1 82 ? -3.145 -5.891 13.919 1.00 75.62 82 ASP A CA 1
ATOM 649 C C . ASP A 1 82 ? -2.698 -5.690 12.454 1.00 75.62 82 ASP A C 1
ATOM 651 O O . ASP A 1 82 ? -1.503 -5.732 12.147 1.00 75.62 82 ASP A O 1
ATOM 655 N N . ALA A 1 83 ? -3.630 -5.486 11.516 1.00 73.44 83 ALA A N 1
ATOM 656 C CA . ALA A 1 83 ? -3.306 -5.124 10.135 1.00 73.44 83 ALA A CA 1
ATOM 657 C C . ALA A 1 83 ? -2.795 -3.677 10.026 1.00 73.44 83 ALA A C 1
ATOM 659 O O . ALA A 1 83 ? -1.771 -3.449 9.381 1.00 73.44 83 ALA A O 1
ATOM 660 N N . ILE A 1 84 ? -3.446 -2.728 10.708 1.00 74.75 84 ILE A N 1
ATOM 661 C CA . ILE A 1 84 ? -3.036 -1.314 10.751 1.00 74.75 84 ILE A CA 1
ATOM 662 C C . ILE A 1 84 ? -1.627 -1.179 11.340 1.00 74.75 84 ILE A C 1
ATOM 664 O O . ILE A 1 84 ? -0.756 -0.587 10.709 1.00 74.75 84 ILE A O 1
ATOM 668 N N . ALA A 1 85 ? -1.356 -1.818 12.481 1.00 72.88 85 ALA A N 1
ATOM 669 C CA . ALA A 1 85 ? -0.038 -1.769 13.119 1.00 72.88 85 ALA A CA 1
ATOM 670 C C . ALA A 1 85 ? 1.088 -2.325 12.220 1.00 72.88 85 ALA A C 1
ATOM 672 O O . ALA A 1 85 ? 2.225 -1.849 12.252 1.00 72.88 85 ALA A O 1
ATOM 673 N N . ARG A 1 86 ? 0.787 -3.334 11.388 1.00 76.38 86 ARG A N 1
ATOM 674 C CA . ARG A 1 86 ? 1.745 -3.858 10.399 1.00 76.38 86 ARG A CA 1
ATOM 675 C C . ARG A 1 86 ? 2.026 -2.852 9.285 1.00 76.38 86 ARG A C 1
ATOM 677 O O . ARG A 1 86 ? 3.183 -2.729 8.885 1.00 76.38 86 ARG A O 1
ATOM 684 N N . LEU A 1 87 ? 1.002 -2.142 8.809 1.00 73.06 87 LEU A N 1
ATOM 685 C CA . LEU A 1 87 ? 1.155 -1.085 7.807 1.00 73.06 87 LEU A CA 1
ATOM 686 C C . LEU A 1 87 ? 1.966 0.095 8.353 1.00 73.06 87 LEU A C 1
ATOM 688 O O . LEU A 1 87 ? 2.911 0.521 7.696 1.00 73.06 87 LEU A O 1
ATOM 692 N N . GLU A 1 88 ? 1.672 0.558 9.571 1.00 72.44 88 GLU A N 1
ATOM 693 C CA . GLU A 1 88 ? 2.446 1.613 10.245 1.00 72.44 88 GLU A CA 1
ATOM 694 C C . GLU A 1 88 ? 3.929 1.247 10.343 1.00 72.44 88 GLU A C 1
ATOM 696 O O . GLU A 1 88 ? 4.794 2.029 9.951 1.00 72.44 88 GLU A O 1
ATOM 701 N N . LYS A 1 89 ? 4.236 0.023 10.795 1.00 75.50 89 LYS A N 1
ATOM 702 C CA . LYS A 1 89 ? 5.620 -0.455 10.900 1.00 75.50 89 LYS A CA 1
ATOM 703 C C . LYS A 1 89 ? 6.320 -0.523 9.541 1.00 75.50 89 LYS A C 1
ATOM 705 O O . LYS A 1 89 ? 7.500 -0.190 9.447 1.00 75.50 89 LYS A O 1
ATOM 710 N N . ALA A 1 90 ? 5.620 -0.970 8.497 1.00 71.69 90 ALA A N 1
ATOM 711 C CA . ALA A 1 90 ? 6.175 -1.020 7.148 1.00 71.69 90 ALA A CA 1
ATOM 712 C C . ALA A 1 90 ? 6.502 0.388 6.626 1.00 71.69 90 ALA A C 1
ATOM 714 O O . ALA A 1 90 ? 7.586 0.599 6.087 1.00 71.69 90 ALA A O 1
ATOM 715 N N . LEU A 1 91 ? 5.611 1.357 6.848 1.00 69.75 91 LEU A N 1
ATOM 716 C CA . LEU A 1 91 ? 5.813 2.747 6.435 1.00 69.75 91 LEU A CA 1
ATOM 717 C C . LEU A 1 91 ? 6.951 3.422 7.216 1.00 69.75 91 LEU A C 1
ATOM 719 O O . LEU A 1 91 ? 7.798 4.074 6.609 1.00 69.75 91 LEU A O 1
ATOM 723 N N . GLN A 1 92 ? 7.058 3.184 8.527 1.00 73.81 92 GLN A N 1
ATOM 724 C CA . GLN A 1 92 ? 8.191 3.661 9.332 1.00 73.81 92 GLN A CA 1
ATOM 725 C C . GLN A 1 92 ? 9.535 3.097 8.854 1.00 73.81 92 GLN A C 1
ATOM 727 O O . GLN A 1 92 ? 10.523 3.825 8.806 1.00 73.81 92 GLN A O 1
ATOM 732 N N . ALA A 1 93 ? 9.586 1.816 8.474 1.00 72.31 93 ALA A N 1
ATOM 733 C CA . ALA A 1 93 ? 10.807 1.204 7.949 1.00 72.31 93 ALA A CA 1
ATOM 734 C C . ALA A 1 93 ? 11.242 1.824 6.611 1.00 72.31 93 ALA A C 1
ATOM 736 O O . ALA A 1 93 ? 12.438 1.991 6.378 1.00 72.31 93 ALA A O 1
ATOM 737 N N . VAL A 1 94 ? 10.287 2.199 5.753 1.00 70.00 94 VAL A N 1
ATOM 738 C CA . VAL A 1 94 ? 10.572 2.927 4.506 1.00 70.00 94 VAL A CA 1
ATOM 739 C C . VAL A 1 94 ? 11.122 4.323 4.807 1.00 70.00 94 VAL A C 1
ATOM 741 O O . VAL A 1 94 ? 12.119 4.711 4.206 1.00 70.00 94 VAL A O 1
ATOM 744 N N . HIS A 1 95 ? 10.535 5.045 5.766 1.00 63.97 95 HIS A N 1
ATOM 745 C CA . HIS A 1 95 ? 10.983 6.390 6.146 1.00 63.97 95 HIS A CA 1
ATOM 746 C C . HIS A 1 95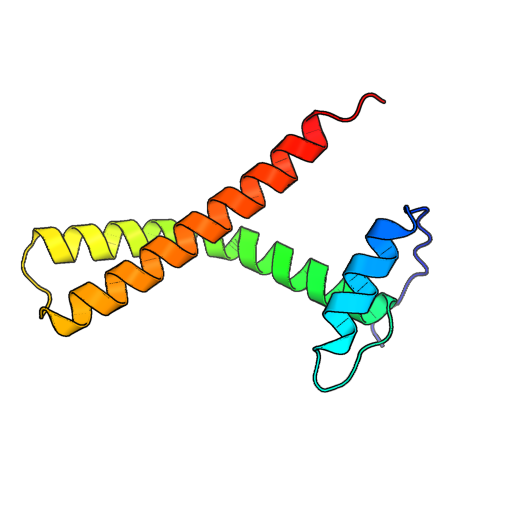 ? 12.389 6.377 6.773 1.00 63.97 95 HIS A C 1
ATOM 748 O O . HIS A 1 95 ? 13.263 7.132 6.361 1.00 63.97 95 HIS A O 1
ATOM 754 N N . GLY A 1 96 ? 12.657 5.454 7.704 1.00 63.28 96 GLY A N 1
ATOM 755 C CA . GLY A 1 96 ? 13.977 5.318 8.333 1.00 63.28 96 GLY A CA 1
ATOM 756 C C . GLY A 1 96 ? 15.080 4.861 7.368 1.00 63.28 96 GLY A C 1
ATOM 757 O O . GLY A 1 96 ? 16.247 5.184 7.569 1.00 63.28 96 GLY A O 1
ATOM 758 N N . ALA A 1 97 ? 14.732 4.153 6.288 1.00 58.25 97 ALA A N 1
ATOM 759 C CA . ALA A 1 97 ? 15.684 3.826 5.227 1.00 58.25 97 ALA A CA 1
ATOM 760 C C . ALA A 1 97 ? 16.084 5.053 4.382 1.00 58.25 97 ALA A C 1
ATOM 762 O O . ALA A 1 97 ? 17.163 5.043 3.795 1.00 58.25 97 ALA A O 1
ATOM 763 N N . GLN A 1 98 ? 15.257 6.107 4.330 1.00 51.19 98 GLN A N 1
ATOM 764 C CA . GLN A 1 98 ? 15.572 7.355 3.622 1.00 51.19 98 GLN A CA 1
ATOM 765 C C . GLN A 1 98 ? 16.537 8.260 4.405 1.00 51.19 98 GLN A C 1
ATOM 767 O O . GLN A 1 98 ? 17.322 8.967 3.784 1.00 51.19 98 GLN A O 1
ATOM 772 N N . GLU A 1 99 ? 16.545 8.198 5.741 1.00 48.88 99 GLU A N 1
ATOM 773 C CA . GLU A 1 99 ? 17.466 8.974 6.596 1.00 48.88 99 GLU A CA 1
ATOM 774 C C . GLU A 1 99 ? 18.893 8.387 6.665 1.00 48.88 99 GLU A C 1
ATOM 776 O O . GLU A 1 99 ? 19.813 9.038 7.155 1.00 48.88 99 GLU A O 1
ATOM 781 N N . GLY A 1 100 ? 19.092 7.155 6.181 1.00 48.75 100 GLY A N 1
ATOM 782 C CA . GLY A 1 100 ? 20.364 6.426 6.247 1.00 48.75 100 GLY A CA 1
ATOM 783 C C . GLY A 1 100 ? 21.197 6.408 4.960 1.00 48.75 100 GLY A C 1
ATOM 784 O O . GLY A 1 100 ? 22.231 5.736 4.942 1.00 48.75 100 GLY A O 1
ATOM 785 N N . LEU A 1 101 ? 20.775 7.083 3.882 1.00 41.09 101 LEU A N 1
ATOM 786 C CA . LEU A 1 101 ? 21.608 7.225 2.682 1.00 41.09 101 LEU A CA 1
ATOM 787 C C . LEU A 1 101 ? 22.590 8.396 2.867 1.00 41.09 101 LEU A C 1
ATOM 789 O O . LEU A 1 101 ? 22.131 9.523 3.036 1.00 41.09 101 LEU A O 1
ATOM 793 N N . PRO A 1 102 ? 23.918 8.168 2.827 1.00 51.09 102 PRO A N 1
ATOM 794 C CA . PRO A 1 102 ? 24.869 9.267 2.725 1.00 51.09 102 PRO A CA 1
ATOM 795 C C . PRO A 1 102 ? 24.748 9.938 1.346 1.00 51.09 102 PRO A C 1
ATOM 797 O O . PRO A 1 102 ? 24.522 9.244 0.350 1.00 51.09 102 PRO A O 1
ATOM 800 N N . ASP A 1 103 ? 24.893 11.267 1.338 1.00 51.97 103 ASP A N 1
ATOM 801 C CA . ASP A 1 103 ? 24.898 12.140 0.148 1.00 51.97 103 ASP A CA 1
ATOM 802 C C . ASP A 1 103 ? 25.901 11.705 -0.941 1.00 51.97 103 ASP A C 1
ATOM 804 O O . ASP A 1 103 ? 27.033 11.282 -0.594 1.00 51.97 103 ASP A O 1
#